Protein AF-A0A831YGY9-F1 (afdb_monomer)

Secondary structure (DSSP, 8-state):
------PPPP------------------------GGGTTTHHHHHHHHHHHH-HHHHHHHHHHHTTPPPPHHHHHHHHHHHHHHT--HHHHHHHHHTTTS-GGGGHHHHHHHHHHHHHHHHHHHHTT-HHHHHT-

Sequence (135 aa):
MNKNLLPAGDTYFPAGKCSPSISLLSSAGVYTVSQQAEQKGAVEGLEELHREYPEVVALAAKLSSGGQLSGYDILTLREVAEAMGWDGDDAADELKNLAANPSERVEKYVELFQKYYSEAHRLLERGDYTQAAEK

pLDDT: mean 77.52, std 25.52, range [29.84, 98.25]

Structure (mmCIF, N/CA/C/O backbone):
data_AF-A0A831YGY9-F1
#
_entry.id   AF-A0A831YGY9-F1
#
loop_
_atom_site.group_PDB
_atom_site.id
_atom_site.type_symbol
_atom_site.label_atom_id
_atom_site.label_alt_id
_atom_site.label_comp_id
_atom_site.label_asym_id
_atom_site.label_entity_id
_atom_site.label_seq_id
_atom_site.pdbx_PDB_ins_code
_atom_site.Cartn_x
_atom_site.Cartn_y
_atom_site.Cartn_z
_atom_site.occupancy
_atom_site.B_iso_or_equiv
_atom_site.auth_seq_id
_atom_site.auth_comp_id
_atom_site.auth_asym_id
_atom_site.auth_atom_id
_atom_site.pdbx_PDB_model_num
ATOM 1 N N . MET A 1 1 ? 40.162 -1.021 -45.368 1.00 36.75 1 MET A N 1
ATOM 2 C CA . MET A 1 1 ? 40.289 0.446 -45.200 1.00 36.75 1 MET A CA 1
ATOM 3 C C . MET A 1 1 ? 39.453 1.139 -46.271 1.00 36.75 1 MET A C 1
ATOM 5 O O . MET A 1 1 ? 39.478 0.665 -47.396 1.00 36.75 1 MET A O 1
ATOM 9 N N . ASN A 1 2 ? 38.759 2.218 -45.869 1.00 29.84 2 ASN A N 1
ATOM 10 C CA . ASN A 1 2 ? 37.808 3.108 -46.583 1.00 29.84 2 ASN A CA 1
ATOM 11 C C . ASN A 1 2 ? 36.465 2.470 -46.997 1.00 29.84 2 ASN A C 1
ATOM 13 O O . ASN A 1 2 ? 36.450 1.594 -47.847 1.00 29.84 2 ASN A O 1
ATOM 17 N N . LYS A 1 3 ? 35.334 2.686 -46.293 1.00 44.34 3 LYS A N 1
ATOM 18 C CA . LYS A 1 3 ? 34.520 3.895 -45.957 1.00 44.34 3 LYS A CA 1
ATOM 19 C C . LYS A 1 3 ? 33.786 4.496 -47.164 1.00 44.34 3 LYS A C 1
ATOM 21 O O . LYS A 1 3 ? 34.447 5.108 -47.989 1.00 44.34 3 LYS A O 1
ATOM 26 N N . ASN A 1 4 ? 32.455 4.317 -47.189 1.00 38.59 4 ASN A N 1
ATOM 27 C CA . ASN A 1 4 ? 31.378 5.168 -47.750 1.00 38.59 4 ASN A CA 1
ATOM 28 C C . ASN A 1 4 ? 30.040 4.428 -47.498 1.00 38.59 4 ASN A C 1
ATOM 30 O O . ASN A 1 4 ? 29.766 3.430 -48.152 1.00 38.59 4 ASN A O 1
ATOM 34 N N . LEU A 1 5 ? 29.384 4.609 -46.345 1.00 37.44 5 LEU A N 1
ATOM 35 C CA . LEU A 1 5 ? 28.269 5.541 -46.077 1.00 37.44 5 LEU A CA 1
ATOM 36 C C . LEU A 1 5 ? 27.191 5.597 -47.178 1.00 37.44 5 LEU A C 1
ATOM 38 O O . LEU A 1 5 ? 27.367 6.253 -48.200 1.00 37.44 5 LEU A O 1
ATOM 42 N N . LEU A 1 6 ? 26.056 4.954 -46.893 1.00 41.38 6 LEU A N 1
ATOM 43 C CA . LEU A 1 6 ? 24.744 5.212 -47.493 1.00 41.38 6 LEU A CA 1
ATOM 44 C C . LEU A 1 6 ? 23.856 5.958 -46.469 1.00 41.38 6 LEU A C 1
ATOM 46 O O . LEU A 1 6 ? 24.130 5.874 -45.269 1.00 41.38 6 LEU A O 1
ATOM 50 N N . PRO A 1 7 ? 22.842 6.715 -46.931 1.00 43.44 7 PRO A N 1
ATOM 51 C CA . PRO A 1 7 ? 22.219 7.802 -46.178 1.00 43.44 7 PRO A CA 1
ATOM 52 C C . PRO A 1 7 ? 21.092 7.322 -45.254 1.00 43.44 7 PRO A C 1
ATOM 54 O O . PRO A 1 7 ? 20.276 6.485 -45.637 1.00 43.44 7 PRO A O 1
ATOM 57 N N . ALA A 1 8 ? 21.025 7.889 -44.048 1.00 39.41 8 ALA A N 1
ATOM 58 C CA . ALA A 1 8 ? 19.883 7.747 -43.151 1.00 39.41 8 ALA A CA 1
ATOM 59 C C . ALA A 1 8 ? 18.861 8.852 -43.453 1.00 39.41 8 ALA A C 1
ATOM 61 O O . ALA A 1 8 ? 19.228 10.022 -43.562 1.00 39.41 8 ALA A O 1
ATOM 62 N N . GLY A 1 9 ? 17.606 8.440 -43.632 1.00 35.81 9 GLY A N 1
ATOM 63 C CA . GLY A 1 9 ? 16.465 9.303 -43.913 1.00 35.81 9 GLY A CA 1
ATOM 64 C C . GLY A 1 9 ? 16.024 10.152 -42.720 1.00 35.81 9 GLY A C 1
ATOM 65 O O . GLY A 1 9 ? 16.352 9.878 -41.567 1.00 35.81 9 GLY A O 1
ATOM 66 N N . ASP A 1 10 ? 15.272 11.192 -43.060 1.00 40.34 10 ASP A N 1
ATOM 67 C CA . ASP A 1 10 ? 14.749 12.235 -42.189 1.00 40.34 10 ASP A CA 1
ATOM 68 C C . ASP A 1 10 ? 13.822 11.714 -41.077 1.00 40.34 10 ASP A C 1
ATOM 70 O O . ASP A 1 10 ? 12.819 11.051 -41.344 1.00 40.34 10 ASP A O 1
ATOM 74 N N . THR A 1 11 ? 14.075 12.139 -39.836 1.00 38.78 11 THR A N 1
ATOM 75 C CA . THR A 1 11 ? 13.035 12.261 -38.803 1.00 38.78 11 THR A CA 1
ATOM 76 C C . THR A 1 11 ? 13.153 13.604 -38.097 1.00 38.78 11 THR A C 1
ATOM 78 O O . THR A 1 11 ? 14.187 13.962 -37.536 1.00 38.78 11 THR A O 1
ATOM 81 N N . TYR A 1 12 ? 12.049 14.335 -38.161 1.00 38.69 12 TYR A N 1
ATOM 82 C CA . TYR A 1 12 ? 11.802 15.675 -37.656 1.00 38.69 12 TYR A CA 1
ATOM 83 C C . TYR A 1 12 ? 11.469 15.622 -36.154 1.00 38.69 12 TYR A C 1
ATOM 85 O O . TYR A 1 12 ? 10.458 15.032 -35.793 1.00 38.69 12 TYR A O 1
ATOM 93 N N . PHE A 1 13 ? 12.265 16.253 -35.284 1.00 38.56 13 PHE A N 1
ATOM 94 C CA . PHE A 1 13 ? 11.845 16.651 -33.930 1.00 38.56 13 PHE A CA 1
ATOM 95 C C . PHE A 1 13 ? 12.541 17.972 -33.552 1.00 38.56 13 PHE A C 1
ATOM 97 O O . PHE A 1 13 ? 13.773 18.035 -33.583 1.00 38.56 13 PHE A O 1
ATOM 104 N N . PRO A 1 14 ? 11.796 19.054 -33.250 1.00 37.84 14 PRO A N 1
ATOM 105 C CA . PRO A 1 14 ? 12.388 20.363 -33.007 1.00 37.84 14 PRO A CA 1
ATOM 106 C C . PRO A 1 14 ? 13.043 20.458 -31.624 1.00 37.84 14 PRO A C 1
ATOM 108 O O . PRO A 1 14 ? 12.594 19.875 -30.640 1.00 37.84 14 PRO A O 1
ATOM 111 N N . ALA A 1 15 ? 14.118 21.244 -31.577 1.00 44.56 15 ALA A N 1
ATOM 112 C CA . ALA A 1 15 ? 14.932 21.513 -30.403 1.00 44.56 15 ALA A CA 1
ATOM 113 C C . ALA A 1 15 ? 14.144 22.213 -29.278 1.00 44.56 15 ALA A C 1
ATOM 115 O O . ALA A 1 15 ? 13.745 23.368 -29.413 1.00 44.56 15 ALA A O 1
ATOM 116 N N . GLY A 1 16 ? 14.017 21.540 -28.134 1.00 35.66 16 GLY A N 1
ATOM 117 C CA . GLY A 1 16 ? 13.618 22.115 -26.851 1.00 35.66 16 GLY A CA 1
ATOM 118 C C . GLY A 1 16 ? 14.599 21.656 -25.776 1.00 35.66 16 GLY A C 1
ATOM 119 O O . GLY A 1 16 ? 14.722 20.467 -25.503 1.00 35.66 16 GLY A O 1
ATOM 120 N N . LYS A 1 17 ? 15.367 22.593 -25.218 1.00 42.03 17 LYS A N 1
ATOM 121 C CA . LYS A 1 17 ? 16.382 22.341 -24.190 1.00 42.03 17 LYS A CA 1
ATOM 122 C C . LYS A 1 17 ? 15.697 22.216 -22.825 1.00 42.03 17 LYS A C 1
ATOM 124 O O . LYS A 1 17 ? 15.197 23.217 -22.328 1.00 42.03 17 LYS A O 1
ATOM 129 N N . CYS A 1 18 ? 15.744 21.048 -22.192 1.00 31.69 18 CYS A N 1
ATOM 130 C CA . CYS A 1 18 ? 15.494 20.917 -20.754 1.00 31.69 18 CYS A CA 1
ATOM 131 C C . CYS A 1 18 ? 16.829 20.671 -20.040 1.00 31.69 18 CYS A C 1
ATOM 133 O O . CYS A 1 18 ? 17.238 19.534 -19.829 1.00 31.69 18 CYS A O 1
ATOM 135 N N . SER A 1 19 ? 17.525 21.754 -19.692 1.00 34.44 19 SER A N 1
ATOM 136 C CA . SER A 1 19 ? 18.480 21.745 -18.578 1.00 34.44 19 SER A CA 1
ATOM 137 C C . SER A 1 19 ? 17.731 22.239 -17.341 1.00 34.44 19 SER A C 1
ATOM 139 O O . SER A 1 19 ? 17.118 23.306 -17.427 1.00 34.44 19 SER A O 1
ATOM 141 N N . PRO A 1 20 ? 17.765 21.540 -16.194 1.00 39.81 20 PRO A N 1
ATOM 142 C CA . PRO A 1 20 ? 17.254 22.104 -14.958 1.00 39.81 20 PRO A CA 1
ATOM 143 C C . PRO A 1 20 ? 18.281 23.119 -14.446 1.00 39.81 20 PRO A C 1
ATOM 145 O O . PRO A 1 20 ? 19.231 22.788 -13.741 1.00 39.81 20 PRO A O 1
ATOM 148 N N . SER A 1 21 ? 18.118 24.375 -14.847 1.00 39.44 21 SER A N 1
ATOM 149 C CA . SER A 1 21 ? 18.798 25.499 -14.214 1.00 39.44 21 SER A CA 1
ATOM 150 C C . SER A 1 21 ? 18.135 25.733 -12.857 1.00 39.44 21 SER A C 1
ATOM 152 O O . SER A 1 21 ? 17.083 26.363 -12.788 1.00 39.44 21 SER A O 1
ATOM 154 N N . ILE A 1 22 ? 18.718 25.228 -11.767 1.00 42.94 22 ILE A N 1
ATOM 155 C CA . ILE A 1 22 ? 18.354 25.699 -10.425 1.00 42.94 22 ILE A CA 1
ATOM 156 C C . ILE A 1 22 ? 18.935 27.107 -10.286 1.00 42.94 22 ILE A C 1
ATOM 158 O O . ILE A 1 22 ? 20.099 27.298 -9.938 1.00 42.94 22 ILE A O 1
ATOM 162 N N . SER A 1 23 ? 18.129 28.112 -10.616 1.00 35.53 23 SER A N 1
ATOM 163 C CA . SER A 1 23 ? 18.439 29.502 -10.305 1.00 35.53 23 SER A CA 1
ATOM 164 C C . SER A 1 23 ? 18.130 29.754 -8.830 1.00 35.53 23 SER A C 1
ATOM 166 O O . SER A 1 23 ? 16.991 30.025 -8.460 1.00 35.53 23 SER A O 1
ATOM 168 N N . LEU A 1 24 ? 19.160 29.678 -7.983 1.00 43.25 24 LEU A N 1
ATOM 169 C CA . LEU A 1 24 ? 19.145 30.323 -6.671 1.00 43.25 24 LEU A CA 1
ATOM 170 C C . LEU A 1 24 ? 19.128 31.842 -6.889 1.00 43.25 24 LEU A C 1
ATOM 172 O O . LEU A 1 24 ? 20.160 32.431 -7.208 1.00 43.25 24 LEU A O 1
ATOM 176 N N . LEU A 1 25 ? 17.978 32.483 -6.687 1.00 35.19 25 LEU A N 1
ATOM 177 C CA . LEU A 1 25 ? 17.916 33.919 -6.432 1.00 35.19 25 LEU A CA 1
ATOM 178 C C . LEU A 1 25 ? 17.000 34.202 -5.242 1.00 35.19 25 LEU A C 1
ATOM 180 O O . LEU A 1 25 ? 15.777 34.136 -5.312 1.00 35.19 25 LEU A O 1
ATOM 184 N N . SER A 1 26 ? 17.672 34.530 -4.142 1.00 47.81 26 SER A N 1
ATOM 185 C CA . SER A 1 26 ? 17.162 35.284 -3.006 1.00 47.81 26 SER A CA 1
ATOM 186 C C . SER A 1 26 ? 16.495 36.577 -3.479 1.00 47.81 26 SER A C 1
ATOM 188 O O . SER A 1 26 ? 17.156 37.425 -4.072 1.00 47.81 26 SER A O 1
ATOM 190 N N . SER A 1 27 ? 15.204 36.747 -3.201 1.00 39.19 27 SER A N 1
ATOM 191 C CA . SER A 1 27 ? 14.663 37.996 -2.652 1.00 39.19 27 SER A CA 1
ATOM 192 C C . SER A 1 27 ? 13.205 37.798 -2.234 1.00 39.19 27 SER A C 1
ATOM 194 O O . SER A 1 27 ? 12.432 37.138 -2.919 1.00 39.19 27 SER A O 1
ATOM 196 N N . ALA A 1 28 ? 12.895 38.340 -1.058 1.00 47.47 28 ALA A N 1
ATOM 197 C CA . ALA A 1 28 ? 11.598 38.486 -0.404 1.00 47.47 28 ALA A CA 1
ATOM 198 C C . ALA A 1 28 ? 10.350 38.182 -1.260 1.00 47.47 28 ALA A C 1
ATOM 200 O O . ALA A 1 28 ? 9.755 39.063 -1.873 1.00 47.47 28 ALA A O 1
ATOM 201 N N . GLY A 1 29 ? 9.903 36.934 -1.198 1.00 35.84 29 GLY A N 1
ATOM 202 C CA . GLY A 1 29 ? 8.561 36.520 -1.569 1.00 35.84 29 GLY A CA 1
ATOM 203 C C . GLY A 1 29 ? 8.151 35.466 -0.564 1.00 35.84 29 GLY A C 1
ATOM 204 O O . GLY A 1 29 ? 8.589 34.323 -0.652 1.00 35.84 29 GLY A O 1
ATOM 205 N N . VAL A 1 30 ? 7.397 35.868 0.455 1.00 38.16 30 VAL A N 1
ATOM 206 C CA . VAL A 1 30 ? 6.753 34.921 1.360 1.00 38.16 30 VAL A CA 1
ATOM 207 C C . VAL A 1 30 ? 5.806 34.112 0.484 1.00 38.16 30 VAL A C 1
ATOM 209 O O . VAL A 1 30 ? 4.758 34.610 0.084 1.00 38.16 30 VAL A O 1
ATOM 212 N N . TYR A 1 31 ? 6.196 32.890 0.127 1.00 43.16 31 TYR A N 1
ATOM 213 C CA . TYR A 1 31 ? 5.252 31.919 -0.397 1.00 43.16 31 TYR A CA 1
ATOM 214 C C . TYR A 1 31 ? 4.349 31.568 0.778 1.00 43.16 31 TYR A C 1
ATOM 216 O O . TYR A 1 31 ? 4.651 30.686 1.578 1.00 43.16 31 TYR A O 1
ATOM 224 N N . THR A 1 32 ? 3.263 32.320 0.939 1.00 39.97 32 THR A N 1
ATOM 225 C CA . THR A 1 32 ? 2.142 31.860 1.742 1.00 39.97 32 THR A CA 1
ATOM 226 C C . THR A 1 32 ? 1.571 30.659 1.008 1.00 39.97 32 THR A C 1
ATOM 228 O O . THR A 1 32 ? 0.743 30.807 0.111 1.00 39.97 32 THR A O 1
ATOM 231 N N . VAL A 1 33 ? 2.059 29.468 1.361 1.00 47.56 33 VAL A N 1
ATOM 232 C CA . VAL A 1 33 ? 1.301 28.231 1.195 1.00 47.56 33 VAL A CA 1
ATOM 233 C C . VAL A 1 33 ? -0.038 28.501 1.866 1.00 47.56 33 VAL A C 1
ATOM 235 O O . VAL A 1 33 ? -0.098 28.746 3.070 1.00 47.56 33 VAL A O 1
ATOM 238 N N . SER A 1 34 ? -1.101 28.594 1.071 1.00 45.16 34 SER A N 1
ATOM 239 C CA . SER A 1 34 ? -2.449 28.773 1.590 1.00 45.16 34 SER A CA 1
ATOM 240 C C . SER A 1 34 ? -2.756 27.605 2.529 1.00 45.16 34 SER A C 1
ATOM 242 O O . SER A 1 34 ? -2.970 26.486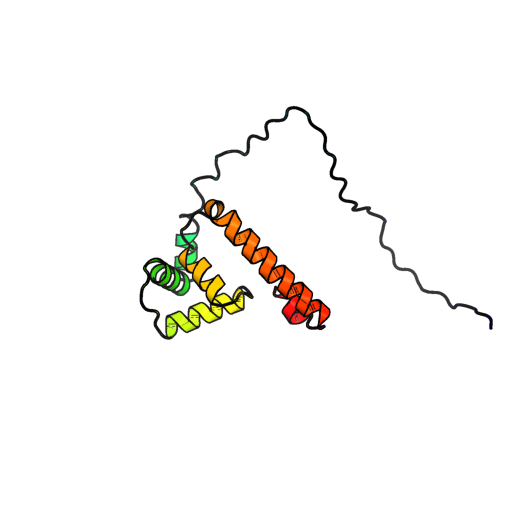 2.076 1.00 45.16 34 SER A O 1
ATOM 244 N N . GLN A 1 35 ? -2.800 27.880 3.834 1.00 47.16 35 GLN A N 1
ATOM 245 C CA . GLN A 1 35 ? -3.130 26.954 4.932 1.00 47.16 35 GLN A CA 1
ATOM 246 C C . GLN A 1 35 ? -4.569 26.391 4.869 1.00 47.16 35 GLN A C 1
ATOM 248 O O . GLN A 1 35 ? -5.108 25.907 5.855 1.00 47.16 35 GLN A O 1
ATOM 253 N N . GLN A 1 36 ? -5.244 26.449 3.718 1.00 37.38 36 GLN A N 1
ATOM 254 C CA . GLN A 1 36 ? -6.635 26.010 3.572 1.00 37.38 36 GLN A CA 1
ATOM 255 C C . GLN A 1 36 ? -6.791 24.538 3.158 1.00 37.38 36 GLN A C 1
ATOM 257 O O . GLN A 1 36 ? -7.918 24.065 3.048 1.00 37.38 36 GLN A O 1
ATOM 262 N N . ALA A 1 37 ? -5.696 23.793 2.978 1.00 45.56 37 ALA A N 1
ATOM 263 C CA . ALA A 1 37 ? -5.743 22.349 2.725 1.00 45.56 37 ALA A CA 1
ATOM 264 C C . ALA A 1 37 ? -5.649 21.494 4.004 1.00 45.56 37 ALA A C 1
ATOM 266 O O . ALA A 1 37 ? -5.842 20.283 3.944 1.00 45.56 37 ALA A O 1
ATOM 267 N N . GLU A 1 38 ? -5.374 22.097 5.164 1.00 46.50 38 GLU A N 1
ATOM 268 C CA . GLU A 1 38 ? -4.899 21.348 6.337 1.00 46.50 38 GLU A CA 1
ATOM 269 C C . GLU A 1 38 ? -5.970 20.523 7.071 1.00 46.50 38 GLU A C 1
ATOM 271 O O . GLU A 1 38 ? -5.609 19.705 7.909 1.00 46.50 38 GLU A O 1
ATOM 276 N N . GLN A 1 39 ? -7.269 20.660 6.763 1.00 44.78 39 GLN A N 1
ATOM 277 C CA . GLN A 1 39 ? -8.310 19.891 7.476 1.00 44.78 39 GLN A CA 1
ATOM 278 C C . GLN A 1 39 ? -9.403 19.232 6.621 1.00 44.78 39 GLN A C 1
ATOM 280 O O . GLN A 1 39 ? -10.215 18.493 7.169 1.00 44.78 39 GLN A O 1
ATOM 285 N N . LYS A 1 40 ? -9.451 19.436 5.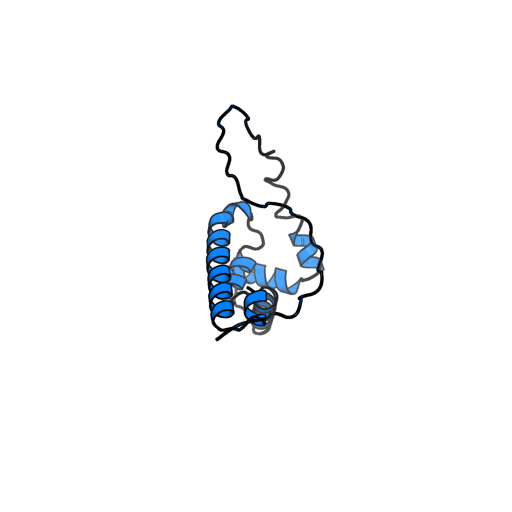297 1.00 39.47 40 LYS A N 1
ATOM 286 C CA . LYS A 1 40 ? -10.593 18.961 4.482 1.00 39.47 40 LYS A CA 1
ATOM 287 C C . LYS A 1 40 ? -10.396 17.590 3.812 1.00 39.47 40 LYS A C 1
ATOM 289 O O . LYS A 1 40 ? -11.350 17.052 3.272 1.00 39.47 40 LYS A O 1
ATOM 294 N N . GLY A 1 41 ? -9.186 17.024 3.826 1.00 46.75 41 GLY A N 1
ATOM 295 C CA . GLY A 1 41 ? -8.838 15.884 2.961 1.00 46.75 41 GLY A CA 1
ATOM 296 C C . GLY A 1 41 ? -9.088 14.482 3.528 1.00 46.75 41 GLY A C 1
ATOM 297 O O . GLY A 1 41 ? -9.485 13.595 2.783 1.00 46.75 41 GLY A O 1
ATOM 298 N N . ALA A 1 42 ? -8.869 14.256 4.827 1.00 51.91 42 ALA A N 1
ATOM 299 C CA . ALA A 1 42 ? -8.763 12.888 5.357 1.00 51.91 42 ALA A CA 1
ATOM 300 C C . ALA A 1 42 ? -10.109 12.146 5.491 1.00 51.91 42 ALA A C 1
ATOM 302 O O . ALA A 1 42 ? -10.142 10.921 5.450 1.00 51.91 42 ALA A O 1
ATOM 303 N N . VAL A 1 43 ? -11.219 12.873 5.656 1.00 51.81 43 VAL A N 1
ATOM 304 C CA . VAL A 1 43 ? -12.528 12.269 5.975 1.00 51.81 43 VAL A CA 1
ATOM 305 C C . VAL A 1 43 ? -13.430 12.152 4.740 1.00 51.81 43 VAL A C 1
ATOM 307 O O . VAL A 1 43 ? -14.138 11.162 4.596 1.00 51.81 43 VAL A O 1
ATOM 310 N N . GLU A 1 44 ? -13.366 13.118 3.816 1.00 59.34 44 GLU A N 1
ATOM 311 C CA . GLU A 1 44 ? -14.244 13.181 2.630 1.00 59.34 44 GLU A CA 1
ATOM 312 C C . GLU A 1 44 ? -13.935 12.042 1.631 1.00 59.34 44 GLU A C 1
ATOM 314 O O . GLU A 1 44 ? -14.846 11.492 1.022 1.00 59.34 44 GLU A O 1
ATOM 319 N N . GLY A 1 45 ? -12.670 11.609 1.528 1.00 73.25 45 GLY A N 1
ATOM 320 C CA . GLY A 1 45 ? -12.273 10.492 0.657 1.00 73.25 45 GLY A CA 1
ATOM 321 C C . GLY A 1 45 ? -12.610 9.100 1.206 1.00 73.25 45 GLY A C 1
ATOM 322 O O . GLY A 1 45 ? -12.753 8.150 0.438 1.00 73.25 45 GLY A O 1
ATOM 323 N N . LEU A 1 46 ? -12.768 8.959 2.526 1.00 84.56 46 LEU A N 1
ATOM 324 C CA . LEU A 1 46 ? -12.982 7.653 3.151 1.00 84.56 46 LEU A CA 1
ATOM 325 C C . LEU A 1 46 ? -14.405 7.124 2.918 1.00 84.56 46 LEU A C 1
ATOM 327 O O . LEU A 1 46 ? -14.589 5.922 2.737 1.00 84.56 46 LEU A O 1
ATOM 331 N N . GLU A 1 47 ? -15.409 8.006 2.892 1.00 87.44 47 GLU A N 1
ATOM 332 C CA . GLU A 1 47 ? -16.799 7.622 2.603 1.00 87.44 47 GLU A CA 1
ATOM 333 C C . GLU A 1 47 ? -16.965 7.111 1.166 1.00 87.44 47 GLU A C 1
ATOM 335 O O . GLU A 1 47 ? -17.644 6.109 0.933 1.00 87.44 47 GLU A O 1
ATOM 340 N N . GLU A 1 48 ? -16.314 7.765 0.202 1.00 90.38 48 GLU A N 1
ATOM 341 C CA . GLU A 1 48 ? -16.298 7.328 -1.196 1.00 90.38 48 GLU A CA 1
ATOM 342 C C . GLU A 1 48 ? -15.588 5.982 -1.353 1.00 90.38 48 GLU A C 1
ATOM 344 O O . GLU A 1 48 ? -16.138 5.060 -1.959 1.00 90.38 48 GLU A O 1
ATOM 349 N N . LEU A 1 49 ? -14.424 5.829 -0.718 1.00 90.44 49 LEU A N 1
ATOM 350 C CA . LEU A 1 49 ? -13.692 4.569 -0.719 1.00 90.44 49 LEU A CA 1
ATOM 351 C C . LEU A 1 49 ? -14.510 3.436 -0.087 1.00 90.44 49 LEU A C 1
ATOM 353 O O . LEU A 1 49 ? -14.514 2.326 -0.604 1.00 90.44 49 LEU A O 1
ATOM 357 N N . HIS A 1 50 ? -15.253 3.704 0.990 1.00 93.12 50 HIS A N 1
ATOM 358 C CA . HIS A 1 50 ? -16.116 2.700 1.614 1.00 93.12 50 HIS A CA 1
ATOM 359 C C . HIS A 1 50 ? -17.282 2.279 0.712 1.00 93.12 50 HIS A C 1
ATOM 361 O O . HIS A 1 50 ? -17.695 1.121 0.742 1.00 93.12 50 HIS A O 1
ATOM 367 N N . ARG A 1 51 ? -17.817 3.205 -0.092 1.00 95.06 51 ARG A N 1
ATOM 368 C CA . ARG A 1 51 ? -18.893 2.918 -1.049 1.00 95.06 51 ARG A CA 1
ATOM 369 C C . ARG A 1 51 ? -18.420 2.004 -2.181 1.00 95.06 51 ARG A C 1
ATOM 371 O O . ARG A 1 51 ? -19.197 1.164 -2.626 1.00 95.06 51 ARG A O 1
ATOM 378 N N . GLU A 1 52 ? -17.198 2.201 -2.665 1.00 95.56 52 GLU A N 1
ATOM 379 C CA . GLU A 1 52 ? -16.660 1.475 -3.824 1.00 95.56 52 GLU A CA 1
ATOM 380 C C . GLU A 1 52 ? -15.912 0.198 -3.441 1.00 95.56 52 GLU A C 1
ATOM 382 O O . GLU A 1 52 ? -16.074 -0.820 -4.109 1.00 95.56 52 GLU A O 1
ATOM 387 N N . TYR A 1 53 ? -15.158 0.242 -2.344 1.00 95.81 53 TYR A N 1
ATOM 388 C CA . TYR A 1 53 ? -14.278 -0.829 -1.875 1.00 95.81 53 TYR A CA 1
ATOM 389 C C . TYR A 1 53 ? -14.470 -1.067 -0.367 1.00 95.81 53 TYR A C 1
ATOM 391 O O . TYR A 1 53 ? -13.557 -0.836 0.443 1.00 95.81 53 TYR A O 1
ATOM 399 N N . PRO A 1 54 ? -15.669 -1.503 0.064 1.00 95.81 54 PRO A N 1
ATOM 400 C CA . PRO A 1 54 ? -15.964 -1.718 1.478 1.00 95.81 54 PRO A CA 1
ATOM 401 C C . PRO A 1 54 ? -15.019 -2.738 2.131 1.00 95.81 54 PRO A C 1
ATOM 403 O O . PRO A 1 54 ? -14.694 -2.597 3.311 1.00 95.81 54 PRO A O 1
ATOM 406 N N . GLU A 1 55 ? -14.543 -3.735 1.383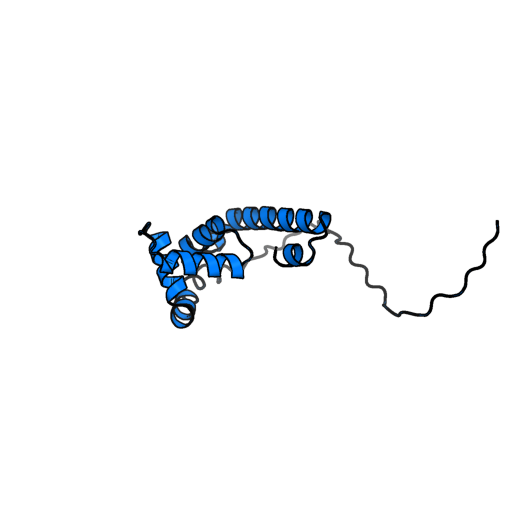 1.00 97.00 55 GLU A N 1
ATOM 407 C CA . GLU A 1 55 ? -13.569 -4.734 1.829 1.00 97.00 55 GLU A CA 1
ATOM 408 C C . GLU A 1 55 ? -12.206 -4.125 2.176 1.00 97.00 55 GLU A C 1
ATOM 410 O O . GLU A 1 55 ? -11.614 -4.502 3.188 1.00 97.00 55 GLU A O 1
ATOM 415 N N . VAL A 1 56 ? -11.745 -3.129 1.411 1.00 96.81 56 VAL A N 1
ATOM 416 C CA . VAL A 1 56 ? -10.475 -2.433 1.666 1.00 96.81 56 VAL A CA 1
ATOM 417 C C . VAL A 1 56 ? -10.588 -1.575 2.922 1.00 96.81 56 VAL A C 1
ATOM 419 O O . VAL A 1 56 ? -9.708 -1.614 3.782 1.00 96.81 56 VAL A O 1
ATOM 422 N N . VAL A 1 57 ? -11.703 -0.857 3.087 1.00 96.38 57 VAL A N 1
ATOM 423 C CA . VAL A 1 57 ? -11.949 -0.049 4.292 1.00 96.38 57 VAL A CA 1
ATOM 424 C C . VAL A 1 57 ? -12.100 -0.930 5.536 1.00 96.38 57 VAL A C 1
ATOM 426 O O . VAL A 1 57 ? -11.574 -0.599 6.600 1.00 96.38 57 VAL A O 1
ATOM 429 N N . ALA A 1 58 ? -12.775 -2.077 5.422 1.00 96.06 58 ALA A N 1
ATOM 430 C CA . ALA A 1 58 ? -12.898 -3.030 6.522 1.00 96.06 58 ALA A CA 1
ATOM 431 C C . ALA A 1 58 ? -11.541 -3.640 6.913 1.00 96.06 58 ALA A C 1
ATOM 433 O O . ALA A 1 58 ? -11.251 -3.783 8.105 1.00 96.06 58 ALA A O 1
ATOM 434 N N . LEU A 1 59 ? -10.703 -3.972 5.927 1.00 97.81 59 LEU A N 1
ATOM 435 C CA . LEU A 1 59 ? -9.339 -4.447 6.145 1.00 97.81 59 LEU A CA 1
ATOM 436 C C . LEU A 1 59 ? -8.481 -3.378 6.836 1.00 97.81 59 LEU A C 1
ATOM 438 O O . LEU A 1 59 ? -7.856 -3.672 7.855 1.00 97.81 59 LEU A O 1
ATOM 442 N N . ALA A 1 60 ? -8.502 -2.142 6.333 1.00 96.88 60 ALA A N 1
ATOM 443 C CA . ALA A 1 60 ? -7.810 -1.003 6.928 1.00 96.88 60 ALA A CA 1
ATOM 444 C C . ALA A 1 60 ? -8.191 -0.825 8.403 1.00 96.88 60 ALA A C 1
ATOM 446 O O . ALA A 1 60 ? -7.318 -0.798 9.266 1.00 96.88 60 ALA A O 1
ATOM 447 N N . ALA A 1 61 ? -9.491 -0.835 8.719 1.00 95.56 61 ALA A N 1
ATOM 448 C CA . ALA A 1 61 ? -9.972 -0.720 10.093 1.00 95.56 61 ALA A CA 1
ATOM 449 C C . ALA A 1 61 ? -9.438 -1.836 11.012 1.00 95.56 61 ALA A C 1
ATOM 451 O O . ALA A 1 61 ? -9.016 -1.557 12.137 1.00 95.56 61 ALA A O 1
ATOM 452 N N . LYS A 1 62 ? -9.408 -3.092 10.538 1.00 97.50 62 LYS A N 1
ATOM 453 C CA . LYS A 1 62 ? -8.836 -4.222 11.294 1.00 97.50 62 LYS A CA 1
ATOM 454 C C . LYS A 1 62 ? -7.334 -4.060 11.512 1.00 97.50 62 LYS A C 1
ATOM 456 O O . LYS A 1 62 ? -6.856 -4.313 12.617 1.00 97.50 62 LYS A O 1
ATOM 461 N N . LEU A 1 63 ? -6.594 -3.639 10.486 1.00 97.50 63 LEU A N 1
ATOM 462 C CA . LEU A 1 63 ? -5.154 -3.392 10.578 1.00 97.50 63 LEU A CA 1
ATOM 463 C C . LEU A 1 63 ? -4.853 -2.272 11.584 1.00 97.50 63 LEU A C 1
ATOM 465 O O . LEU A 1 63 ? -3.998 -2.444 12.455 1.00 97.50 63 LEU A O 1
ATOM 469 N N . SER A 1 64 ? -5.594 -1.160 11.528 1.00 95.94 64 SER A N 1
ATOM 470 C CA . SER A 1 64 ? -5.465 -0.042 12.472 1.00 95.94 64 SER A CA 1
ATOM 471 C C . SER A 1 64 ? -5.763 -0.459 13.911 1.00 95.94 64 SER A C 1
ATOM 473 O O . SER A 1 64 ? -5.060 -0.035 14.827 1.00 95.94 64 SER A O 1
ATOM 475 N N . SER A 1 65 ? -6.767 -1.315 14.128 1.00 95.69 65 SER A N 1
ATOM 476 C CA . SER A 1 65 ? -7.136 -1.785 15.467 1.00 95.69 65 SER A CA 1
ATOM 477 C C . SER A 1 65 ? -6.265 -2.934 15.992 1.00 95.69 65 SER A C 1
ATOM 479 O O . SER A 1 65 ? -6.493 -3.391 17.111 1.00 95.69 65 SER A O 1
ATOM 481 N N . GLY A 1 66 ? -5.323 -3.456 15.197 1.00 94.06 66 GLY A N 1
ATOM 482 C CA . GLY A 1 66 ? -4.554 -4.660 15.540 1.00 94.06 66 GLY A CA 1
ATOM 483 C C . GLY A 1 66 ? -5.407 -5.934 15.617 1.00 94.06 66 GLY A C 1
ATOM 484 O O . GLY A 1 66 ? -5.095 -6.847 16.380 1.00 94.06 66 GLY A O 1
ATOM 485 N N . GLY A 1 67 ? -6.518 -5.978 14.878 1.00 92.56 67 GLY A N 1
ATOM 486 C CA . GLY A 1 67 ? -7.415 -7.127 14.818 1.00 92.56 67 GLY A CA 1
ATOM 487 C C . GLY A 1 67 ? -6.798 -8.320 14.084 1.00 92.56 67 GLY A C 1
ATOM 488 O O . GLY A 1 67 ? -5.889 -8.179 13.268 1.00 92.56 67 GLY A O 1
ATOM 489 N N . GLN A 1 68 ? -7.317 -9.519 14.354 1.00 95.62 68 GLN A N 1
ATOM 490 C CA . GLN A 1 68 ? -6.890 -10.726 13.648 1.00 95.62 68 GLN A CA 1
ATOM 491 C C . GLN A 1 68 ? -7.424 -10.727 12.209 1.00 95.62 68 GLN A C 1
ATOM 493 O O . GLN A 1 68 ? -8.627 -10.574 11.986 1.00 95.62 68 GLN A O 1
ATOM 498 N N . LEU A 1 69 ? -6.531 -10.945 11.243 1.00 96.62 69 LEU A N 1
ATOM 499 C CA . LEU A 1 69 ? -6.894 -11.069 9.834 1.00 96.62 69 LEU A CA 1
ATOM 500 C C . LEU A 1 69 ? -7.438 -12.471 9.535 1.00 96.62 69 LEU A C 1
ATOM 502 O O . LEU A 1 69 ? -6.867 -13.485 9.942 1.00 96.62 69 LEU A O 1
ATOM 506 N N . SER A 1 70 ? -8.553 -12.524 8.815 1.00 97.44 70 SER A N 1
ATOM 507 C CA . SER A 1 70 ? -9.105 -13.752 8.247 1.00 97.44 70 SER A CA 1
ATOM 508 C C . SER A 1 70 ? -8.403 -14.132 6.939 1.00 97.44 70 SER A C 1
ATOM 510 O O . SER A 1 70 ? -7.669 -13.339 6.354 1.00 97.44 70 SER A O 1
ATOM 512 N N . GLY A 1 71 ? -8.670 -15.338 6.427 1.00 97.94 71 GLY A N 1
ATOM 513 C CA . GLY A 1 71 ? -8.163 -15.744 5.111 1.00 97.94 71 GLY A CA 1
ATOM 514 C C . GLY A 1 71 ? -8.624 -14.821 3.976 1.00 97.94 71 GLY A C 1
ATOM 515 O O . GLY A 1 71 ? -7.855 -14.566 3.059 1.00 97.94 71 GLY A O 1
ATOM 516 N N . TYR A 1 72 ? -9.843 -14.278 4.067 1.00 97.31 72 TYR A N 1
ATOM 517 C CA . TYR A 1 72 ? -10.346 -13.301 3.101 1.00 97.31 72 TYR A CA 1
ATOM 518 C C . TYR A 1 72 ? -9.584 -11.974 3.195 1.00 97.31 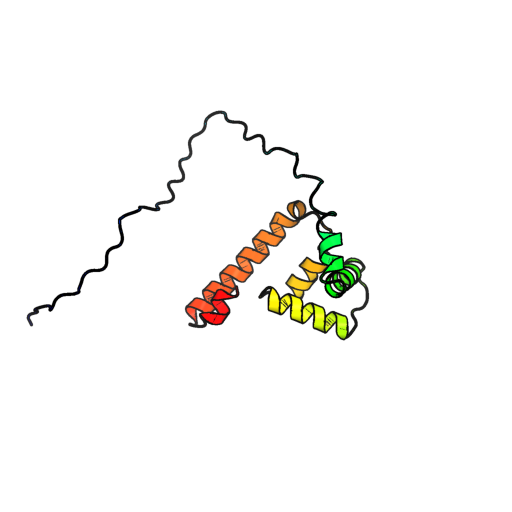72 TYR A C 1
ATOM 520 O O . TYR A 1 72 ? -9.125 -11.471 2.181 1.00 97.31 72 TYR A O 1
ATOM 528 N N . ASP A 1 73 ? -9.345 -11.479 4.413 1.00 98.06 73 ASP A N 1
ATOM 529 C CA . ASP A 1 73 ? -8.568 -10.252 4.644 1.00 98.06 73 ASP A CA 1
ATOM 530 C C . ASP A 1 73 ? -7.145 -10.356 4.062 1.00 98.06 73 ASP A C 1
ATOM 532 O O . ASP A 1 73 ? -6.629 -9.399 3.492 1.00 98.06 73 ASP A O 1
ATOM 536 N N . ILE A 1 74 ? -6.517 -11.533 4.175 1.00 97.69 74 ILE A N 1
ATOM 537 C CA . ILE A 1 74 ? -5.184 -11.799 3.614 1.00 97.69 74 ILE A CA 1
ATOM 538 C C . ILE A 1 74 ? -5.209 -11.777 2.079 1.00 97.69 74 ILE A C 1
ATOM 540 O O . ILE A 1 74 ? -4.279 -11.258 1.464 1.00 97.69 74 ILE A O 1
ATOM 544 N N . LEU A 1 75 ? -6.255 -12.328 1.454 1.00 98.00 75 LEU A N 1
ATOM 545 C CA . LEU A 1 75 ? -6.413 -12.278 -0.003 1.00 98.00 75 LEU A CA 1
ATOM 546 C C . LEU A 1 75 ? -6.628 -10.842 -0.484 1.00 98.00 75 LEU A C 1
ATOM 548 O O . LEU A 1 75 ? -5.945 -10.419 -1.410 1.00 98.00 75 LEU A O 1
ATOM 552 N N . THR A 1 76 ? -7.482 -10.074 0.193 1.00 98.06 76 THR A N 1
ATOM 553 C CA . THR A 1 76 ? -7.693 -8.654 -0.117 1.00 98.06 76 THR A CA 1
ATOM 554 C C . THR A 1 76 ? -6.397 -7.856 0.021 1.00 98.06 76 THR A C 1
ATOM 556 O O . THR A 1 76 ? -6.057 -7.087 -0.872 1.00 98.06 76 THR A O 1
ATOM 559 N N . LEU A 1 77 ? -5.620 -8.066 1.093 1.00 98.25 77 LEU A N 1
ATOM 560 C CA . LEU A 1 77 ? -4.323 -7.402 1.262 1.00 98.25 77 LEU A CA 1
ATOM 561 C C . LEU A 1 77 ? -3.366 -7.726 0.110 1.00 98.25 77 LEU A C 1
ATOM 563 O O . LEU A 1 77 ? -2.660 -6.846 -0.378 1.00 98.25 77 LEU A O 1
ATOM 567 N N . ARG A 1 78 ? -3.349 -8.986 -0.329 1.00 98.12 78 ARG A N 1
ATOM 568 C CA . ARG A 1 78 ? -2.519 -9.423 -1.448 1.00 98.12 78 ARG A CA 1
ATOM 569 C C . ARG A 1 78 ? -2.928 -8.745 -2.756 1.00 98.12 78 ARG A C 1
ATOM 571 O O . ARG A 1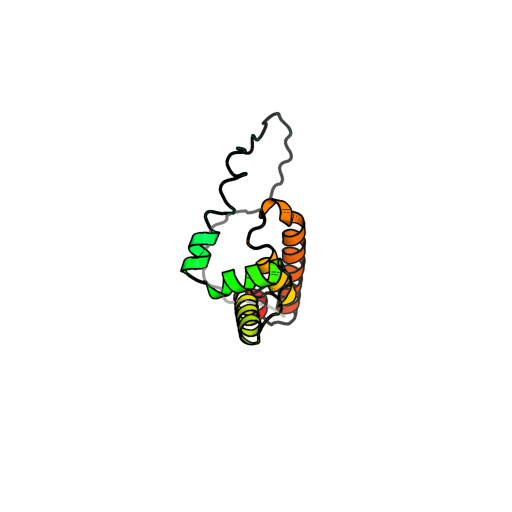 78 ? -2.054 -8.263 -3.463 1.00 98.12 78 ARG A O 1
ATOM 578 N N . GLU A 1 79 ? -4.221 -8.696 -3.061 1.00 97.94 79 GLU A N 1
ATOM 579 C CA . GLU A 1 79 ? -4.735 -8.030 -4.266 1.00 97.94 79 GLU A CA 1
ATOM 580 C C . GLU A 1 79 ? -4.401 -6.534 -4.264 1.00 97.94 79 GLU A C 1
ATOM 582 O O . GLU A 1 79 ? -3.960 -5.998 -5.278 1.00 97.94 79 GLU A O 1
ATOM 587 N N . VAL A 1 80 ? -4.535 -5.872 -3.110 1.00 96.81 80 VAL A N 1
ATOM 588 C CA . VAL A 1 80 ? -4.152 -4.464 -2.945 1.00 96.81 80 VAL A CA 1
ATOM 589 C C . VAL A 1 80 ? -2.650 -4.271 -3.170 1.00 96.81 80 VAL A C 1
ATOM 591 O O . VAL A 1 80 ? -2.257 -3.375 -3.913 1.00 96.81 80 VAL A O 1
ATOM 594 N N . ALA A 1 81 ? -1.804 -5.120 -2.584 1.00 96.75 81 ALA A N 1
ATOM 595 C CA . ALA A 1 81 ? -0.355 -5.054 -2.776 1.00 96.75 81 ALA A CA 1
ATOM 596 C C . ALA A 1 81 ? 0.042 -5.256 -4.250 1.00 96.75 81 ALA A C 1
ATOM 598 O O . ALA A 1 81 ? 0.814 -4.466 -4.793 1.00 96.75 81 ALA A O 1
ATOM 599 N N . GLU A 1 82 ? -0.543 -6.259 -4.916 1.00 94.75 82 GLU A N 1
ATOM 600 C CA . GLU A 1 82 ? -0.328 -6.530 -6.343 1.00 94.75 82 GLU A CA 1
ATOM 601 C C . GLU A 1 82 ? -0.762 -5.337 -7.211 1.00 94.75 82 GLU A C 1
ATOM 603 O O . GLU A 1 82 ? -0.003 -4.911 -8.079 1.00 94.75 82 GLU A O 1
ATOM 608 N N . ALA A 1 83 ? -1.925 -4.737 -6.940 1.00 93.56 83 ALA A N 1
ATOM 609 C CA . ALA A 1 83 ? -2.414 -3.569 -7.675 1.00 93.56 83 ALA A CA 1
ATOM 610 C C . ALA A 1 83 ? -1.535 -2.319 -7.494 1.00 93.56 83 ALA A C 1
ATOM 612 O O . ALA A 1 83 ? -1.446 -1.495 -8.403 1.00 93.56 83 ALA A O 1
ATOM 613 N N . MET A 1 84 ? -0.885 -2.171 -6.335 1.00 91.06 84 MET A N 1
ATOM 614 C CA . MET A 1 84 ? 0.040 -1.065 -6.060 1.00 91.06 84 MET A CA 1
ATOM 615 C C . MET A 1 84 ? 1.465 -1.324 -6.568 1.00 91.06 84 MET A C 1
ATOM 617 O O . MET A 1 84 ? 2.277 -0.403 -6.571 1.00 91.06 84 MET A O 1
ATOM 621 N N . GLY A 1 85 ? 1.798 -2.560 -6.954 1.00 92.00 85 GLY A N 1
ATOM 622 C CA . GLY A 1 85 ? 3.183 -2.962 -7.222 1.00 92.00 85 GLY A CA 1
ATOM 623 C C . GLY A 1 85 ? 4.061 -2.975 -5.961 1.00 92.00 85 GLY A C 1
ATOM 624 O O . GLY A 1 85 ? 5.294 -2.973 -6.050 1.00 92.00 85 GLY A O 1
ATOM 625 N N . TRP A 1 86 ? 3.447 -2.974 -4.776 1.00 95.56 86 TRP A N 1
ATOM 626 C CA . TRP A 1 86 ? 4.127 -2.916 -3.480 1.00 95.56 86 TRP A CA 1
ATOM 627 C C . TRP A 1 86 ? 4.224 -4.307 -2.857 1.00 95.56 86 TRP A C 1
ATOM 629 O O . TRP A 1 86 ? 3.489 -5.227 -3.213 1.00 95.56 86 TRP A O 1
ATOM 639 N N . ASP A 1 87 ? 5.142 -4.484 -1.911 1.00 95.69 87 ASP A N 1
ATOM 640 C CA . ASP A 1 87 ? 5.093 -5.655 -1.046 1.00 95.69 87 ASP A CA 1
ATOM 641 C C . ASP A 1 87 ? 3.956 -5.554 -0.021 1.00 95.69 87 ASP A C 1
ATOM 643 O O . ASP A 1 87 ? 3.413 -4.484 0.267 1.00 95.69 87 ASP A O 1
ATOM 647 N N . GLY A 1 88 ? 3.578 -6.716 0.515 1.00 96.81 88 GLY A N 1
ATOM 648 C CA . GLY A 1 88 ? 2.434 -6.834 1.411 1.00 96.81 88 GLY A CA 1
ATOM 649 C C . GLY A 1 88 ? 2.593 -6.084 2.733 1.00 96.81 88 GLY A C 1
ATOM 650 O O . GLY A 1 88 ? 1.586 -5.644 3.282 1.00 96.81 88 GLY A O 1
ATOM 651 N N . ASP A 1 89 ? 3.818 -5.907 3.234 1.00 97.19 89 ASP A N 1
ATOM 652 C CA . ASP A 1 89 ? 4.055 -5.227 4.510 1.00 97.19 89 ASP A CA 1
ATOM 653 C C . ASP A 1 89 ? 3.903 -3.710 4.348 1.00 97.19 89 ASP A C 1
ATOM 655 O O . ASP A 1 89 ? 3.250 -3.063 5.168 1.00 97.19 89 ASP A O 1
ATOM 659 N N . ASP A 1 90 ? 4.437 -3.144 3.262 1.00 97.69 90 ASP A N 1
ATOM 660 C CA . ASP A 1 90 ? 4.241 -1.731 2.929 1.00 97.69 90 ASP A CA 1
ATOM 661 C C . ASP A 1 90 ? 2.771 -1.423 2.617 1.00 97.69 90 ASP A C 1
ATOM 663 O O . ASP A 1 90 ? 2.237 -0.418 3.088 1.00 97.69 90 ASP A O 1
ATOM 667 N N . ALA A 1 91 ? 2.092 -2.309 1.880 1.00 97.56 91 ALA A N 1
ATOM 668 C CA . ALA A 1 91 ? 0.658 -2.197 1.624 1.00 97.56 91 ALA A CA 1
ATOM 669 C C . ALA A 1 91 ? -0.163 -2.246 2.923 1.00 97.56 91 ALA A C 1
ATOM 671 O O . ALA A 1 91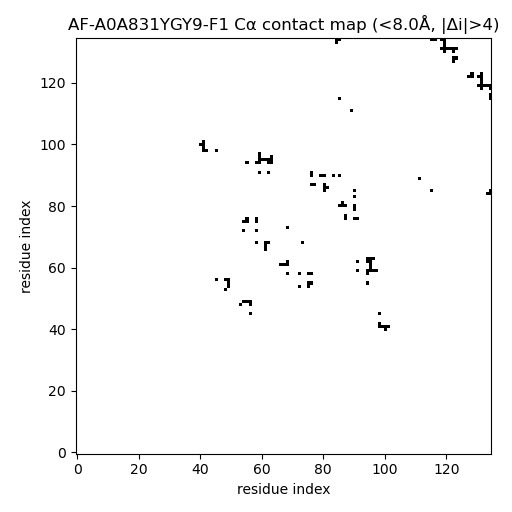 ? -1.098 -1.465 3.108 1.00 97.56 91 ALA A O 1
ATOM 672 N N . ALA A 1 92 ? 0.193 -3.142 3.849 1.00 97.81 92 ALA A N 1
ATOM 673 C CA . ALA A 1 92 ? -0.472 -3.245 5.141 1.00 97.81 92 ALA A CA 1
ATOM 674 C C . ALA A 1 92 ? -0.242 -1.998 6.005 1.00 97.81 92 ALA A C 1
ATOM 676 O O . ALA A 1 92 ? -1.182 -1.534 6.652 1.00 97.81 92 ALA A O 1
ATOM 677 N N . ASP A 1 93 ? 0.975 -1.441 6.014 1.00 97.62 93 ASP A N 1
ATOM 678 C CA . ASP A 1 93 ? 1.260 -0.183 6.711 1.00 97.62 93 ASP A CA 1
ATOM 679 C C . ASP A 1 93 ? 0.460 0.980 6.115 1.00 97.62 93 ASP A C 1
ATOM 681 O O . ASP A 1 93 ? -0.080 1.795 6.862 1.00 97.62 93 ASP A O 1
ATOM 685 N N . GLU A 1 94 ? 0.310 1.037 4.792 1.00 96.44 94 GLU A N 1
ATOM 686 C CA . GLU A 1 94 ? -0.510 2.059 4.143 1.00 96.44 94 GLU A CA 1
ATOM 687 C C . GLU A 1 94 ? -1.979 1.957 4.547 1.00 96.44 94 GLU A C 1
ATOM 689 O O . GLU A 1 94 ? -2.551 2.917 5.061 1.00 96.44 94 GLU A O 1
ATOM 694 N N . LEU A 1 95 ? -2.573 0.767 4.421 1.00 96.75 95 LEU A N 1
ATOM 695 C CA . LEU A 1 95 ? -3.969 0.539 4.798 1.00 96.75 95 LEU A CA 1
ATOM 696 C C . LEU A 1 95 ? -4.214 0.797 6.288 1.00 96.75 95 LEU A C 1
ATOM 698 O O . LEU A 1 95 ? -5.237 1.366 6.662 1.00 96.75 95 LEU A O 1
ATOM 702 N N . LYS A 1 96 ? -3.264 0.443 7.156 1.00 96.31 96 LYS A N 1
ATOM 703 C CA . LYS A 1 96 ? -3.333 0.752 8.591 1.00 96.31 96 LYS A CA 1
ATOM 704 C C . LYS A 1 96 ? -3.422 2.260 8.859 1.00 96.31 96 LYS A C 1
ATOM 706 O O . LYS A 1 96 ? -4.019 2.665 9.859 1.00 96.31 96 LYS A O 1
ATOM 711 N N . ASN A 1 97 ? -2.828 3.077 7.994 1.00 95.19 97 ASN A N 1
ATOM 712 C CA . ASN A 1 97 ? -2.776 4.532 8.106 1.00 95.19 97 ASN A CA 1
ATOM 713 C C . ASN A 1 97 ? -3.728 5.241 7.129 1.00 95.19 97 ASN A C 1
ATOM 715 O O . ASN A 1 97 ? -3.609 6.447 6.936 1.00 95.19 97 ASN A O 1
ATOM 719 N N . LEU A 1 98 ? -4.707 4.530 6.563 1.00 93.19 98 LEU A N 1
ATOM 720 C CA . LEU A 1 98 ? -5.614 5.050 5.536 1.00 93.19 98 LEU A CA 1
ATOM 721 C C . LEU A 1 98 ? -6.394 6.305 5.970 1.00 93.19 98 LEU A C 1
ATOM 723 O O . LEU A 1 98 ? -6.669 7.179 5.157 1.00 93.19 98 LEU A O 1
ATOM 727 N N . ALA A 1 99 ? -6.744 6.399 7.256 1.00 89.94 99 ALA A N 1
ATOM 728 C CA . ALA A 1 99 ? -7.428 7.559 7.835 1.00 89.94 99 ALA A CA 1
ATOM 729 C C . ALA A 1 99 ? -6.468 8.607 8.437 1.00 89.94 99 ALA A C 1
ATOM 731 O O . ALA A 1 99 ? -6.921 9.624 8.966 1.00 89.94 99 ALA A O 1
ATOM 732 N N . ALA A 1 100 ? -5.155 8.357 8.415 1.00 89.94 100 ALA A N 1
ATOM 733 C CA . ALA A 1 100 ? -4.160 9.299 8.911 1.00 89.94 100 ALA A CA 1
ATOM 734 C C . ALA A 1 100 ? -3.985 10.462 7.928 1.00 89.94 100 ALA A C 1
ATOM 736 O O . ALA A 1 100 ? -4.213 10.331 6.726 1.00 89.94 100 ALA A O 1
ATOM 737 N N . ASN A 1 101 ? -3.543 11.614 8.430 1.00 89.25 101 ASN A N 1
ATOM 738 C CA . ASN A 1 101 ? -3.227 12.745 7.570 1.00 89.25 101 ASN A CA 1
ATOM 739 C C . ASN A 1 101 ? -1.988 12.410 6.715 1.00 89.25 101 ASN A C 1
ATOM 741 O O . ASN A 1 101 ? -0.911 12.199 7.278 1.00 89.25 101 A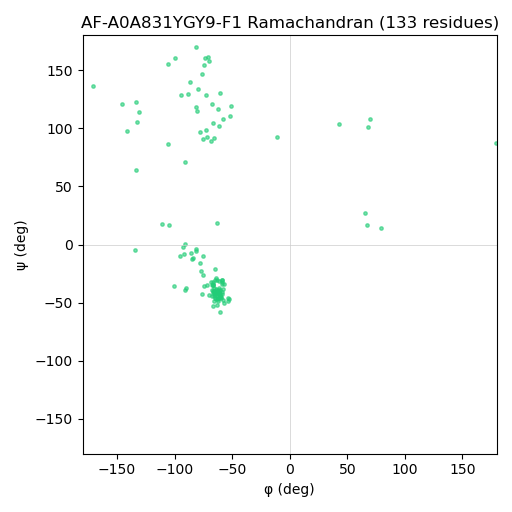SN A O 1
ATOM 745 N N . PRO A 1 102 ? -2.075 12.421 5.372 1.00 87.69 102 PRO A N 1
ATOM 746 C CA . PRO A 1 102 ? -0.927 12.104 4.523 1.00 87.69 102 PRO A CA 1
ATOM 747 C C . PRO A 1 102 ? 0.273 13.031 4.757 1.00 87.69 102 PRO A C 1
ATOM 749 O O . PRO A 1 102 ? 1.419 12.600 4.639 1.00 87.69 102 PRO A O 1
ATOM 752 N N . SER A 1 103 ? 0.029 14.287 5.150 1.00 91.69 103 SER A N 1
ATOM 753 C CA . SER A 1 103 ? 1.091 15.261 5.446 1.00 91.69 103 SER A CA 1
ATOM 754 C C . SER A 1 103 ? 1.951 14.867 6.653 1.00 91.69 103 SER A C 1
ATOM 756 O O . SER A 1 103 ? 3.086 15.318 6.769 1.00 91.69 103 SER A O 1
ATOM 758 N N . GLU A 1 104 ? 1.444 14.009 7.539 1.00 93.44 104 GLU A N 1
ATOM 759 C CA . GLU A 1 104 ? 2.187 13.506 8.701 1.00 93.44 104 GLU A CA 1
ATOM 760 C C . GLU A 1 104 ? 3.080 12.307 8.346 1.00 93.44 104 GLU A C 1
ATOM 762 O O . GLU A 1 104 ? 3.939 11.922 9.136 1.00 93.44 104 GLU A O 1
ATOM 767 N N . ARG A 1 105 ? 2.918 11.728 7.148 1.00 94.50 105 ARG A N 1
ATOM 768 C CA . ARG A 1 105 ? 3.645 10.531 6.684 1.00 94.50 105 ARG A CA 1
ATOM 769 C C . ARG A 1 105 ? 4.643 10.817 5.560 1.00 94.50 105 ARG A C 1
ATOM 771 O O . ARG A 1 105 ? 5.114 9.895 4.902 1.00 94.50 105 ARG A O 1
ATOM 778 N N . VAL A 1 106 ? 5.017 12.084 5.363 1.00 96.62 106 VAL A N 1
ATOM 779 C CA . VAL A 1 106 ? 5.942 12.512 4.296 1.00 96.62 106 VAL A CA 1
ATOM 780 C C . VAL A 1 106 ? 7.256 11.729 4.318 1.00 96.62 106 VAL A C 1
ATOM 782 O O . VAL A 1 106 ? 7.690 11.254 3.272 1.00 96.62 106 VAL A O 1
ATOM 785 N N . GLU A 1 107 ? 7.871 11.550 5.489 1.00 97.06 107 GLU A N 1
ATOM 786 C CA . GLU A 1 107 ? 9.131 10.801 5.614 1.00 97.06 107 GLU A CA 1
ATOM 787 C C . GLU A 1 107 ? 8.970 9.346 5.146 1.00 97.06 107 GLU A C 1
ATOM 789 O O . GLU A 1 107 ? 9.761 8.872 4.331 1.00 97.06 107 GLU A O 1
ATOM 794 N N . LYS A 1 108 ? 7.881 8.678 5.549 1.00 96.50 108 LYS A N 1
ATOM 795 C CA . LYS A 1 108 ? 7.560 7.310 5.118 1.00 96.50 108 LYS A CA 1
ATOM 796 C C . LYS A 1 108 ? 7.370 7.219 3.602 1.00 96.50 108 LYS A C 1
ATOM 798 O O . LYS A 1 108 ? 7.869 6.283 2.983 1.00 96.50 108 LYS A O 1
ATOM 803 N N . TYR A 1 109 ? 6.702 8.189 2.978 1.00 96.19 109 TYR A N 1
ATOM 804 C CA . TYR A 1 109 ? 6.543 8.196 1.520 1.00 96.19 109 TYR A CA 1
ATOM 805 C C . TYR A 1 109 ? 7.865 8.423 0.781 1.00 96.19 109 TYR A C 1
ATOM 807 O O . TYR A 1 109 ? 8.084 7.821 -0.269 1.00 96.19 109 TYR A O 1
ATOM 815 N N . VAL A 1 110 ? 8.775 9.234 1.332 1.00 97.88 110 VAL A N 1
ATOM 816 C CA . VAL A 1 110 ? 10.128 9.394 0.775 1.00 97.88 110 VAL A CA 1
ATOM 817 C C . VAL A 1 110 ? 10.904 8.077 0.841 1.00 97.88 110 VAL A C 1
ATOM 819 O O . VAL A 1 110 ? 11.555 7.708 -0.137 1.00 97.88 110 VAL A O 1
ATOM 822 N N . GLU A 1 111 ? 10.812 7.342 1.950 1.00 97.62 111 GLU A N 1
ATOM 823 C CA . GLU A 1 111 ? 11.437 6.021 2.090 1.00 97.62 111 GLU A CA 1
ATOM 824 C C . GLU A 1 111 ? 10.877 5.006 1.083 1.00 97.62 111 GLU A C 1
ATOM 826 O O . GLU A 1 111 ? 11.649 4.328 0.399 1.00 97.62 111 GLU A O 1
ATOM 831 N N . LEU A 1 112 ? 9.547 4.931 0.949 1.00 97.12 112 LEU A N 1
ATOM 832 C CA . LEU A 1 112 ? 8.878 4.051 -0.017 1.00 97.12 112 LEU A CA 1
ATOM 833 C C . LEU A 1 112 ? 9.293 4.384 -1.452 1.00 97.12 112 LEU A C 1
ATOM 835 O O . LEU A 1 112 ? 9.670 3.489 -2.208 1.00 97.12 112 LEU A O 1
ATOM 839 N N . PHE A 1 113 ? 9.311 5.672 -1.805 1.00 96.31 113 PHE A N 1
ATOM 840 C CA . PHE A 1 113 ? 9.768 6.124 -3.116 1.00 96.31 113 PHE A CA 1
ATOM 841 C C . PHE A 1 113 ? 11.199 5.660 -3.399 1.00 96.31 113 PHE A C 1
ATOM 843 O O . PHE A 1 113 ? 11.467 5.069 -4.442 1.00 96.31 113 PHE A O 1
ATOM 850 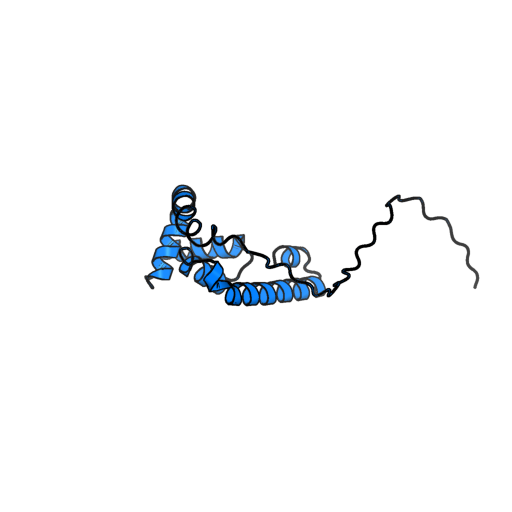N N . GLN A 1 114 ? 12.129 5.883 -2.467 1.00 98.19 114 GLN A N 1
ATOM 851 C CA . GLN A 1 114 ? 13.525 5.481 -2.651 1.00 98.19 114 GLN A CA 1
ATOM 852 C C . GLN A 1 114 ? 13.675 3.966 -2.807 1.00 98.19 114 GLN A C 1
ATOM 854 O O . GLN A 1 114 ? 14.470 3.510 -3.637 1.00 98.19 114 GLN A O 1
ATOM 859 N N . LYS A 1 115 ? 12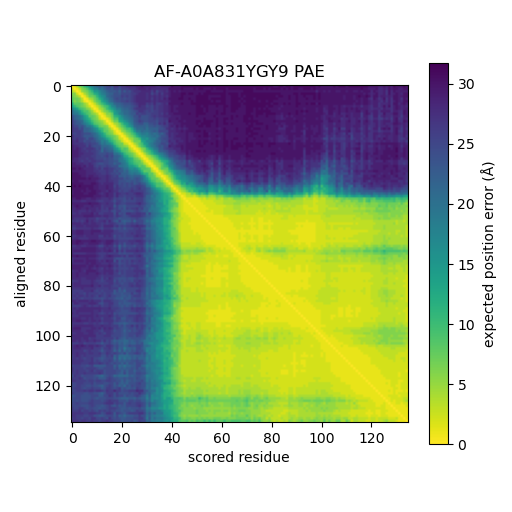.916 3.189 -2.028 1.00 97.75 115 LYS A N 1
ATOM 860 C CA . LYS A 1 115 ? 12.903 1.726 -2.087 1.00 97.75 115 LYS A CA 1
ATOM 861 C C . LYS A 1 115 ? 12.460 1.228 -3.461 1.00 97.75 115 LYS A C 1
ATOM 863 O O . LYS A 1 115 ? 13.234 0.523 -4.112 1.00 97.75 115 LYS A O 1
ATOM 868 N N . TYR A 1 116 ? 11.268 1.614 -3.911 1.00 97.06 116 TYR A N 1
ATOM 869 C CA . TYR A 1 116 ? 10.700 1.107 -5.163 1.00 97.06 116 TYR A CA 1
ATOM 870 C C . TYR A 1 116 ? 11.407 1.666 -6.396 1.00 97.06 116 TYR A C 1
ATOM 872 O O . TYR A 1 116 ? 11.699 0.906 -7.313 1.00 97.06 116 TYR A O 1
ATOM 880 N N . TYR A 1 117 ? 11.861 2.921 -6.365 1.00 96.25 117 TYR A N 1
ATOM 881 C CA . TYR A 1 117 ? 12.713 3.462 -7.426 1.00 96.25 117 TYR A CA 1
ATOM 882 C C . TYR A 1 117 ? 14.028 2.677 -7.573 1.00 96.25 117 TYR A C 1
ATOM 884 O O . TYR A 1 117 ? 14.471 2.359 -8.679 1.00 96.25 117 TYR A O 1
ATOM 892 N N . SER A 1 118 ? 14.661 2.321 -6.451 1.00 97.50 118 SER A N 1
ATOM 893 C CA . SER A 1 118 ? 15.877 1.499 -6.476 1.00 97.50 118 SER A CA 1
ATOM 894 C C . SER A 1 118 ? 15.601 0.081 -6.984 1.00 97.50 118 SER A C 1
ATOM 896 O O . SER A 1 118 ? 16.454 -0.513 -7.645 1.00 97.50 118 SER A O 1
ATOM 898 N N . GLU A 1 119 ? 14.427 -0.477 -6.679 1.00 96.94 119 GLU A N 1
ATOM 899 C CA . GLU A 1 119 ? 13.979 -1.769 -7.202 1.00 96.94 119 GLU A CA 1
ATOM 900 C C . GLU A 1 119 ? 13.761 -1.711 -8.721 1.00 96.94 119 GLU A C 1
ATOM 902 O O . GLU A 1 119 ? 14.338 -2.530 -9.441 1.00 96.94 119 GLU A O 1
ATOM 907 N N . ALA A 1 120 ? 13.035 -0.699 -9.206 1.00 96.25 120 ALA A N 1
ATOM 908 C CA . ALA A 1 120 ? 12.812 -0.432 -10.624 1.00 96.25 120 ALA A CA 1
ATOM 909 C C . ALA A 1 120 ? 14.139 -0.372 -11.391 1.00 96.25 120 ALA A C 1
ATOM 911 O O . ALA A 1 120 ? 14.317 -1.038 -12.412 1.00 96.25 120 ALA A O 1
ATOM 912 N N . HIS A 1 121 ? 15.122 0.358 -10.852 1.00 97.62 121 HIS A N 1
ATOM 913 C CA . HIS A 1 121 ? 16.443 0.477 -11.465 1.00 97.62 121 HIS A CA 1
ATOM 914 C C . HIS A 1 121 ? 17.174 -0.872 -11.561 1.00 97.62 121 HIS A C 1
ATOM 916 O O . HIS A 1 121 ? 17.757 -1.194 -12.596 1.00 97.62 121 HIS A O 1
ATOM 922 N N . ARG A 1 122 ? 17.120 -1.706 -10.514 1.00 97.50 122 ARG A N 1
ATOM 923 C CA . ARG A 1 122 ? 17.731 -3.050 -10.535 1.00 97.50 122 ARG A CA 1
ATOM 924 C C . ARG A 1 122 ? 17.050 -3.984 -11.535 1.00 97.50 122 ARG A C 1
ATOM 926 O O . ARG A 1 122 ? 17.720 -4.806 -12.160 1.00 97.50 122 ARG A O 1
ATOM 933 N N . LEU A 1 123 ? 15.729 -3.896 -11.669 1.00 96.62 123 LEU A N 1
ATOM 934 C CA . LEU A 1 123 ? 14.961 -4.678 -12.642 1.00 96.62 123 LEU A CA 1
ATOM 935 C C . LEU A 1 123 ? 15.299 -4.255 -14.075 1.00 96.62 123 LEU A C 1
ATOM 937 O O . LEU A 1 123 ? 15.548 -5.111 -14.925 1.00 96.62 123 LEU A O 1
ATOM 941 N N . LEU A 1 124 ? 15.427 -2.946 -14.305 1.00 96.31 124 LEU A N 1
ATOM 942 C CA . LEU A 1 124 ? 15.876 -2.375 -15.571 1.00 96.31 124 LEU A CA 1
ATOM 943 C C . LEU A 1 124 ? 17.266 -2.896 -15.970 1.00 96.31 124 LEU A C 1
ATOM 945 O O . LEU A 1 124 ? 17.450 -3.350 -17.098 1.00 96.31 124 LEU A O 1
ATOM 949 N N . GLU A 1 125 ? 18.231 -2.889 -15.046 1.00 97.44 125 GLU A N 1
ATOM 950 C CA . GLU A 1 125 ? 19.588 -3.415 -15.278 1.00 97.44 125 GLU A CA 1
ATOM 951 C C . GLU A 1 125 ? 19.600 -4.913 -15.613 1.00 97.44 125 GLU A C 1
ATOM 953 O O . GLU A 1 125 ? 20.447 -5.383 -16.373 1.00 97.44 125 GLU A O 1
ATOM 958 N N . ARG A 1 126 ? 18.640 -5.668 -15.071 1.00 96.69 126 ARG A N 1
ATOM 959 C CA . ARG A 1 126 ? 18.451 -7.097 -15.348 1.00 96.69 126 ARG A CA 1
ATOM 960 C C . ARG A 1 126 ? 17.685 -7.383 -16.644 1.00 96.69 126 ARG A C 1
ATOM 962 O O . ARG A 1 126 ? 17.568 -8.550 -17.012 1.00 96.69 126 ARG A O 1
ATOM 969 N N . GLY A 1 127 ? 17.176 -6.355 -17.324 1.00 97.00 127 GLY A N 1
ATOM 970 C CA . GLY A 1 127 ? 16.378 -6.485 -18.545 1.00 97.00 127 GLY A CA 1
ATOM 971 C C . GLY A 1 127 ? 14.915 -6.873 -18.312 1.00 97.00 127 GLY A C 1
ATOM 972 O O . GLY A 1 127 ? 14.235 -7.260 -19.259 1.00 97.00 127 GLY A O 1
ATOM 973 N N . ASP A 1 128 ? 14.422 -6.775 -17.076 1.00 94.81 128 ASP A N 1
ATOM 974 C CA . ASP A 1 128 ? 13.022 -7.039 -16.735 1.00 94.81 128 ASP A CA 1
ATOM 975 C C . ASP A 1 128 ? 12.200 -5.748 -16.833 1.00 94.81 128 ASP A C 1
ATOM 977 O O . ASP A 1 128 ? 11.832 -5.120 -15.840 1.00 94.81 128 ASP A O 1
ATOM 981 N N . TYR A 1 129 ? 11.993 -5.294 -18.069 1.00 93.81 129 TYR A N 1
ATOM 982 C CA . TYR A 1 129 ? 11.377 -3.995 -18.346 1.00 93.81 129 TYR A CA 1
ATOM 983 C C . TYR A 1 129 ? 9.911 -3.920 -17.920 1.00 93.81 129 TYR A C 1
ATOM 985 O O . TYR A 1 129 ? 9.448 -2.847 -17.546 1.00 93.81 129 TYR A O 1
ATOM 993 N N . THR A 1 130 ? 9.188 -5.041 -17.988 1.00 92.44 130 THR A N 1
ATOM 994 C CA . THR A 1 130 ? 7.784 -5.101 -17.573 1.00 92.44 130 THR A CA 1
ATOM 995 C C . THR A 1 130 ? 7.682 -4.885 -16.073 1.00 92.44 130 THR A C 1
ATOM 997 O O . THR A 1 130 ? 7.014 -3.946 -15.656 1.00 92.44 130 THR A O 1
ATOM 1000 N N . GLN A 1 131 ? 8.422 -5.661 -15.274 1.00 90.81 131 GLN A N 1
ATOM 1001 C CA . GLN A 1 131 ? 8.377 -5.502 -13.824 1.00 90.81 131 GLN A CA 1
ATOM 1002 C C . GLN A 1 131 ? 8.957 -4.155 -13.378 1.00 90.81 131 GLN A C 1
ATOM 1004 O O . GLN A 1 131 ? 8.463 -3.570 -12.421 1.00 90.81 131 GLN A O 1
ATOM 1009 N N . ALA A 1 132 ? 9.982 -3.638 -14.067 1.00 92.50 132 ALA A N 1
ATOM 1010 C CA . ALA A 1 132 ? 10.548 -2.323 -13.771 1.00 92.50 132 ALA A CA 1
ATOM 1011 C C . ALA A 1 132 ? 9.545 -1.177 -13.975 1.00 92.50 132 ALA A C 1
ATOM 1013 O O . ALA A 1 132 ? 9.652 -0.169 -13.290 1.00 92.50 132 ALA A O 1
ATOM 1014 N N . ALA A 1 133 ? 8.597 -1.311 -14.908 1.00 91.00 133 ALA A N 1
ATOM 1015 C CA . ALA A 1 133 ? 7.585 -0.289 -15.179 1.00 91.00 133 ALA A CA 1
ATOM 1016 C C . ALA A 1 133 ? 6.438 -0.269 -14.152 1.00 91.00 133 ALA A C 1
ATOM 1018 O O . ALA A 1 133 ? 5.687 0.701 -14.104 1.00 91.00 133 ALA A O 1
ATOM 1019 N N . GLU A 1 134 ? 6.296 -1.328 -13.353 1.00 88.56 134 GLU A N 1
ATOM 1020 C CA . GLU A 1 134 ? 5.308 -1.430 -12.269 1.00 88.56 134 GLU A CA 1
ATOM 1021 C C . GLU A 1 134 ? 5.806 -0.826 -10.943 1.00 88.56 134 GLU A C 1
ATOM 1023 O O . GLU A 1 134 ? 5.043 -0.754 -9.983 1.00 88.56 134 GLU A O 1
ATOM 1028 N N . LYS A 1 135 ? 7.084 -0.434 -10.875 1.00 89.06 135 LYS A N 1
ATOM 1029 C CA . LYS A 1 135 ? 7.781 0.042 -9.672 1.00 89.06 135 LYS A CA 1
ATOM 1030 C C . LYS A 1 135 ? 8.060 1.539 -9.742 1.00 89.06 135 LYS A C 1
ATOM 1032 O O . LYS A 1 135 ? 7.918 2.197 -8.688 1.00 89.06 135 LYS A O 1
#

Solvent-accessible surface area (backbone atoms only — not comparable to full-atom values): 8480 Å² total; per-residue (Å²): 136,86,90,84,88,81,88,83,81,92,81,93,76,84,94,75,90,85,72,90,76,84,78,87,72,93,69,98,68,87,78,73,74,73,78,80,66,81,80,68,61,51,66,67,55,48,59,56,44,38,72,77,39,47,67,59,50,53,43,19,53,33,51,55,70,70,50,88,77,51,78,65,47,51,51,52,47,46,54,52,7,61,75,65,53,45,56,56,68,62,40,47,54,48,37,36,44,62,72,47,60,69,84,81,41,50,70,60,52,52,51,51,50,55,52,33,49,53,48,18,53,54,29,46,77,72,67,38,56,70,67,23,73,53,67

Radius of gyration: 23.53 Å; Cα contacts (8 Å, |Δi|>4): 75; chains: 1; bounding box: 59×54×63 Å

Foldseek 3Di:
DDDDDDDDDDDDDDDDDDDPPPDDDDDDDPPPPPPVVVPDPLPVVLVVCCVVPVLLLVLLVCLLVVHDDDPVSVVVLVVQCVQLLHDSVLSSVCSVCSSPDVVVCVVVVVVVCVVLQVVLVVCVVVVVNVSSVSD

Mean predicted aligned error: 14.3 Å